Protein AF-A0A061AKW2-F1 (afdb_monomer)

Foldseek 3Di:
DPADPDEAEQEAELAEDPVVNVVSVVVCVVHVRYHYDYHDPDYPVVLVVLCVDCPHPSVVVVVVSVVVD

Radius of gyration: 12.35 Å; Cα contacts (8 Å, |Δi|>4): 84; chains: 1; bounding box: 28×28×30 Å

Secondary structure (DSSP, 8-state):
----SS-EEEEEETTS-HHHHHHHHHHHHH-TTEEEEEESS--TTHHHHHTT-TTSHHHHHHHHHHHT-

Organism: Caenorhabditis elegans (NCBI:txid6239)

Structure (mmCIF, N/CA/C/O backbone):
data_AF-A0A061AKW2-F1
#
_entry.id   AF-A0A061AKW2-F1
#
loop_
_atom_site.group_PDB
_atom_site.id
_atom_site.type_symbol
_atom_site.label_atom_id
_atom_site.label_alt_id
_atom_site.label_comp_id
_atom_site.label_asym_id
_atom_site.label_entity_id
_atom_site.label_seq_id
_atom_site.pdbx_PDB_ins_code
_atom_site.Cartn_x
_atom_site.Cartn_y
_atom_site.Cartn_z
_atom_site.occupancy
_atom_site.B_iso_or_equiv
_atom_site.auth_seq_id
_atom_site.auth_comp_id
_atom_site.auth_asym_id
_atom_site.auth_atom_id
_atom_site.pdbx_PDB_model_num
ATOM 1 N N . MET A 1 1 ? 4.524 -11.865 -18.289 1.00 51.97 1 MET A N 1
ATOM 2 C CA . MET A 1 1 ? 3.626 -11.527 -17.165 1.00 51.97 1 MET A CA 1
ATOM 3 C C . MET A 1 1 ? 3.328 -12.787 -16.375 1.00 51.97 1 MET A C 1
ATOM 5 O O . MET A 1 1 ? 2.856 -13.754 -16.962 1.00 51.97 1 MET A O 1
ATOM 9 N N . LYS A 1 2 ? 3.654 -12.821 -15.079 1.00 60.12 2 LYS A N 1
ATOM 10 C CA . LYS A 1 2 ? 3.214 -13.916 -14.207 1.00 60.12 2 LYS A CA 1
ATOM 11 C C . LYS A 1 2 ? 1.778 -13.591 -13.805 1.00 60.12 2 LYS A C 1
ATOM 13 O O . LYS A 1 2 ? 1.578 -12.684 -13.010 1.00 60.12 2 LYS A O 1
ATOM 18 N N . HIS A 1 3 ? 0.788 -14.276 -14.377 1.00 63.91 3 HIS A N 1
ATOM 19 C CA . HIS A 1 3 ? -0.571 -14.204 -13.842 1.00 63.91 3 HIS A CA 1
ATOM 20 C C . HIS A 1 3 ? -0.539 -14.719 -12.404 1.00 63.91 3 HIS A C 1
ATOM 22 O O . HIS A 1 3 ? -0.355 -15.916 -12.166 1.00 63.91 3 HIS A O 1
ATOM 28 N N . VAL A 1 4 ? -0.658 -13.801 -11.449 1.00 79.69 4 VAL A N 1
ATOM 29 C CA . VAL A 1 4 ? -0.802 -14.150 -10.041 1.00 79.69 4 VAL A CA 1
ATOM 30 C C . VAL A 1 4 ? -2.219 -14.692 -9.869 1.00 79.69 4 VAL A C 1
ATOM 32 O O . VAL A 1 4 ? -3.188 -14.040 -10.249 1.00 79.69 4 VAL A O 1
ATOM 35 N N . ARG A 1 5 ? -2.341 -15.923 -9.359 1.00 85.94 5 ARG A N 1
ATOM 36 C CA . ARG A 1 5 ? -3.625 -16.645 -9.248 1.00 85.94 5 ARG A CA 1
ATOM 37 C C . ARG A 1 5 ? -4.487 -16.209 -8.060 1.00 85.94 5 ARG A C 1
ATOM 39 O O . ARG A 1 5 ? -5.534 -16.800 -7.832 1.00 85.94 5 ARG A O 1
ATOM 46 N N . PHE A 1 6 ? -4.033 -15.226 -7.295 1.00 88.06 6 PHE A N 1
ATOM 47 C CA . PHE A 1 6 ? -4.730 -14.691 -6.136 1.00 88.06 6 PHE A CA 1
ATOM 48 C C . PHE A 1 6 ? -4.862 -13.167 -6.264 1.00 88.06 6 PHE A C 1
ATOM 50 O O . PHE A 1 6 ? -4.029 -12.550 -6.939 1.00 88.06 6 PHE A O 1
ATOM 57 N N . PRO A 1 7 ? -5.896 -12.561 -5.656 1.00 91.69 7 PRO A N 1
ATOM 58 C CA . PRO A 1 7 ? -6.047 -11.110 -5.599 1.00 91.69 7 PRO A CA 1
ATOM 59 C C . PRO A 1 7 ? -4.858 -10.457 -4.895 1.00 91.69 7 PRO A C 1
ATOM 61 O O . PRO A 1 7 ? -4.355 -10.978 -3.900 1.00 91.69 7 PRO A O 1
ATOM 64 N N . VAL A 1 8 ? -4.412 -9.309 -5.402 1.00 94.88 8 VAL A N 1
ATOM 65 C CA . VAL A 1 8 ? -3.282 -8.556 -4.843 1.00 94.88 8 VAL A CA 1
ATOM 66 C C . VAL A 1 8 ? -3.704 -7.106 -4.647 1.00 94.88 8 VAL A C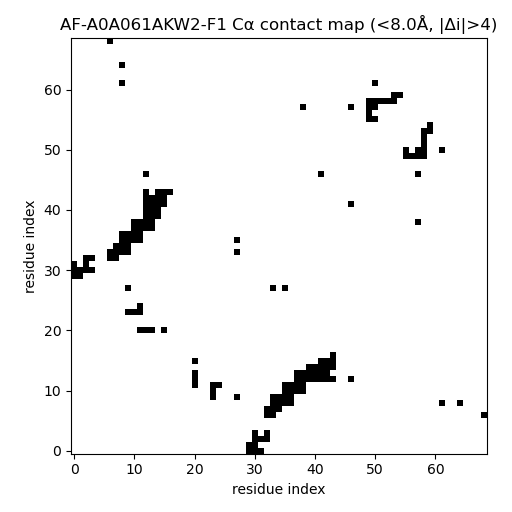 1
ATOM 68 O O . VAL A 1 8 ? -4.182 -6.480 -5.590 1.00 94.88 8 VAL A O 1
ATOM 71 N N . LEU A 1 9 ? -3.478 -6.575 -3.448 1.00 96.38 9 LEU A N 1
ATOM 72 C CA . LEU A 1 9 ? -3.505 -5.143 -3.159 1.00 96.38 9 LEU A CA 1
ATOM 73 C C . LEU A 1 9 ? -2.062 -4.664 -2.986 1.00 96.38 9 LEU A C 1
ATOM 75 O O . LEU A 1 9 ? -1.321 -5.214 -2.172 1.00 96.38 9 LEU A O 1
ATOM 79 N N . ILE A 1 10 ? -1.666 -3.652 -3.754 1.00 96.31 10 ILE A N 1
ATOM 80 C CA . ILE A 1 10 ? -0.378 -2.969 -3.618 1.00 96.31 10 ILE A CA 1
ATOM 81 C C . ILE A 1 10 ? -0.654 -1.619 -2.966 1.00 96.31 10 ILE A C 1
ATOM 83 O O . ILE A 1 10 ? -1.239 -0.736 -3.590 1.00 96.31 10 ILE A O 1
ATOM 87 N N . ALA A 1 11 ? -0.238 -1.487 -1.711 1.00 96.25 11 ALA A N 1
ATOM 88 C CA . ALA A 1 11 ? -0.331 -0.266 -0.927 1.00 96.25 11 ALA A CA 1
ATOM 89 C C . ALA A 1 11 ? 1.011 0.480 -0.990 1.00 96.25 11 ALA A C 1
ATOM 91 O O . ALA A 1 11 ? 1.982 0.058 -0.367 1.00 96.25 11 ALA A O 1
ATOM 92 N N . CYS A 1 12 ? 1.068 1.549 -1.779 1.00 97.19 12 CYS A N 1
ATOM 93 C CA . CYS A 1 12 ? 2.273 2.329 -2.043 1.00 97.19 12 CYS A CA 1
ATOM 94 C C . CYS A 1 12 ? 2.235 3.660 -1.284 1.00 97.19 12 CYS A C 1
ATOM 96 O O . CYS A 1 12 ? 1.241 4.383 -1.351 1.00 97.19 12 CYS A O 1
ATOM 98 N N . CYS A 1 13 ? 3.309 4.009 -0.581 1.00 97.31 13 CYS A N 1
ATOM 99 C CA . CYS A 1 13 ? 3.385 5.220 0.232 1.00 97.31 13 CYS A CA 1
ATOM 100 C C . CYS A 1 13 ? 4.280 6.252 -0.454 1.00 97.31 13 CYS A C 1
ATOM 102 O O . CYS A 1 13 ? 5.465 6.011 -0.653 1.00 97.31 13 CYS A O 1
ATOM 104 N N . ARG A 1 14 ? 3.779 7.450 -0.769 1.00 93.06 14 ARG A N 1
ATOM 105 C CA . ARG A 1 14 ? 4.591 8.455 -1.482 1.00 93.06 14 ARG A CA 1
ATOM 106 C C . ARG A 1 14 ? 5.801 8.930 -0.672 1.00 93.06 14 ARG A C 1
ATOM 108 O O . ARG A 1 14 ? 6.812 9.326 -1.251 1.00 93.06 14 ARG A O 1
ATOM 115 N N . ARG A 1 15 ? 5.702 8.900 0.662 1.00 94.44 15 ARG A N 1
ATOM 116 C CA . ARG A 1 15 ? 6.747 9.368 1.589 1.00 94.44 15 ARG A CA 1
ATOM 117 C C . ARG A 1 15 ? 7.620 8.239 2.138 1.00 94.44 15 ARG A C 1
ATOM 119 O O . ARG A 1 15 ? 8.361 8.450 3.096 1.00 94.44 15 ARG A O 1
ATOM 126 N N . GLU A 1 16 ? 7.547 7.040 1.561 1.00 91.75 16 GLU A N 1
ATOM 127 C CA . GLU A 1 16 ? 8.462 5.956 1.913 1.00 91.75 16 GLU A CA 1
ATOM 128 C C . GLU A 1 16 ? 9.851 6.132 1.280 1.00 91.75 16 GLU A C 1
ATOM 130 O O . GLU A 1 16 ? 10.128 7.085 0.550 1.00 91.75 16 GLU A O 1
ATOM 135 N N . SER A 1 17 ? 10.769 5.204 1.569 1.00 93.75 17 SER A N 1
ATOM 136 C CA . SER A 1 17 ? 12.084 5.244 0.928 1.00 93.75 17 SER A CA 1
ATOM 137 C C . SER A 1 17 ? 11.941 5.130 -0.603 1.00 93.75 17 SER A C 1
ATOM 139 O O . SER A 1 17 ? 11.188 4.269 -1.069 1.00 93.75 17 SER A O 1
ATOM 141 N N . PRO A 1 18 ? 12.711 5.890 -1.409 1.00 94.94 18 PRO A N 1
ATOM 142 C CA . PRO A 1 18 ? 12.588 5.854 -2.871 1.00 94.94 18 PRO A CA 1
ATOM 143 C C . PRO A 1 18 ? 12.722 4.450 -3.468 1.00 94.94 18 PRO A C 1
ATOM 145 O O . PRO A 1 18 ? 12.088 4.121 -4.467 1.00 94.94 18 PRO A O 1
ATOM 148 N N . LYS A 1 19 ? 13.532 3.598 -2.827 1.00 96.50 19 LYS A N 1
ATOM 149 C CA . LYS A 1 19 ? 13.709 2.203 -3.224 1.00 96.50 19 LYS A CA 1
ATOM 150 C C . LYS A 1 19 ? 12.409 1.406 -3.107 1.00 96.50 19 LYS A C 1
ATOM 152 O O . LYS A 1 19 ? 12.071 0.692 -4.042 1.00 96.50 19 LYS A O 1
ATOM 157 N N . LEU A 1 20 ? 11.709 1.513 -1.979 1.00 94.88 20 LEU A N 1
ATOM 158 C CA . LEU A 1 20 ? 10.466 0.773 -1.759 1.00 94.88 20 LEU A CA 1
ATOM 159 C C . LEU A 1 20 ? 9.344 1.296 -2.668 1.00 94.88 20 LEU A C 1
ATOM 161 O O . LEU A 1 20 ? 8.654 0.498 -3.297 1.00 94.88 20 LEU A O 1
ATOM 165 N N . TYR A 1 21 ? 9.258 2.619 -2.843 1.00 95.44 21 TYR A N 1
ATOM 166 C CA . TYR A 1 21 ? 8.325 3.234 -3.787 1.00 95.44 21 TYR A CA 1
ATOM 167 C C . TYR A 1 21 ? 8.521 2.687 -5.212 1.00 95.44 21 TYR A C 1
ATOM 169 O O . TYR A 1 21 ? 7.574 2.222 -5.847 1.00 95.44 21 TYR A O 1
ATOM 177 N N . GLN A 1 22 ? 9.770 2.653 -5.697 1.00 96.00 22 GLN A N 1
ATOM 178 C CA . GLN A 1 22 ? 10.079 2.096 -7.017 1.00 96.00 22 GLN A CA 1
ATOM 179 C C . GLN A 1 22 ? 9.745 0.601 -7.100 1.00 96.00 22 GLN A C 1
ATOM 181 O O . GLN A 1 22 ? 9.204 0.155 -8.105 1.00 96.00 22 GLN A O 1
ATOM 186 N N . GLN A 1 23 ? 10.006 -0.176 -6.044 1.00 95.62 23 GLN A N 1
ATOM 187 C CA . GLN A 1 23 ? 9.646 -1.597 -6.012 1.00 95.62 23 GLN A CA 1
ATOM 188 C C . GLN A 1 23 ? 8.132 -1.814 -6.133 1.00 95.62 23 GLN A C 1
ATOM 190 O O . GLN A 1 23 ? 7.711 -2.727 -6.844 1.00 95.62 23 GLN A O 1
ATOM 195 N N . ASN A 1 24 ? 7.318 -0.971 -5.493 1.00 95.25 24 ASN A N 1
ATOM 196 C CA . ASN A 1 24 ? 5.861 -1.024 -5.599 1.00 95.25 24 ASN A CA 1
ATOM 197 C C . ASN A 1 24 ? 5.377 -0.677 -7.016 1.00 95.25 24 ASN A C 1
ATOM 199 O O . ASN A 1 24 ? 4.512 -1.376 -7.551 1.00 95.25 24 ASN A O 1
ATOM 203 N N . GLN A 1 25 ? 5.966 0.340 -7.654 1.00 93.62 25 GLN A N 1
ATOM 204 C CA . GLN A 1 25 ? 5.674 0.677 -9.053 1.00 93.62 25 GLN A CA 1
ATOM 205 C C . GLN A 1 25 ? 6.093 -0.434 -10.027 1.00 93.62 25 GLN A C 1
ATOM 207 O O . GLN A 1 25 ? 5.333 -0.828 -10.914 1.00 93.62 25 GLN A O 1
ATOM 212 N N . ASP A 1 26 ? 7.288 -0.992 -9.848 1.00 94.12 26 ASP A N 1
ATOM 213 C CA . ASP A 1 26 ? 7.781 -2.071 -10.700 1.00 94.12 26 ASP A CA 1
ATOM 214 C C . ASP A 1 26 ? 6.903 -3.318 -10.553 1.00 94.12 26 ASP A C 1
ATOM 216 O O . ASP A 1 26 ? 6.607 -3.993 -11.542 1.00 94.12 26 ASP A O 1
ATOM 220 N N . PHE A 1 27 ? 6.457 -3.626 -9.333 1.00 92.56 27 PHE A N 1
ATOM 221 C CA . PHE A 1 27 ? 5.575 -4.756 -9.066 1.00 92.56 27 PHE A CA 1
ATOM 222 C C . PHE A 1 27 ? 4.175 -4.552 -9.660 1.00 92.56 27 PHE A C 1
ATOM 224 O O . PHE A 1 27 ? 3.636 -5.488 -10.257 1.00 92.56 27 PHE A O 1
ATOM 231 N N . SER A 1 28 ? 3.618 -3.337 -9.593 1.00 92.50 28 SER A N 1
ATOM 232 C CA . SER A 1 28 ? 2.307 -3.031 -10.185 1.00 92.50 28 SER A CA 1
ATOM 233 C C . SER A 1 28 ? 2.305 -3.187 -11.707 1.00 92.50 28 SER A C 1
ATOM 235 O O . SER A 1 28 ? 1.346 -3.710 -12.272 1.00 92.50 28 SER A O 1
ATOM 237 N N . SER A 1 29 ? 3.418 -2.867 -12.375 1.00 90.50 29 SER A N 1
ATOM 238 C CA . SER A 1 29 ? 3.572 -3.100 -13.819 1.00 90.50 29 SER A CA 1
ATOM 239 C C . SER A 1 29 ? 3.628 -4.590 -14.204 1.00 90.50 29 SER A 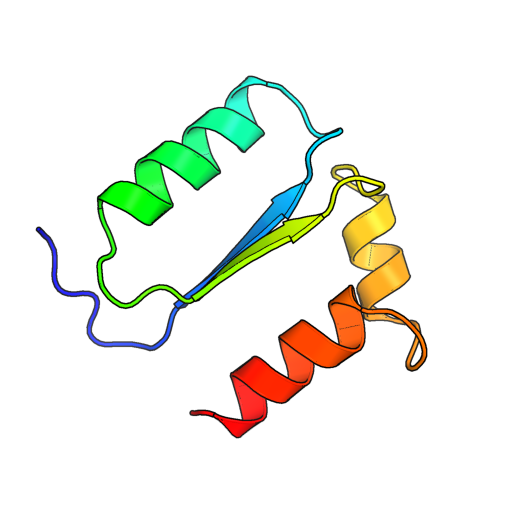C 1
ATOM 241 O O . SER A 1 29 ? 3.288 -4.974 -15.326 1.00 90.50 29 SER A O 1
ATOM 243 N N . GLN A 1 30 ? 4.052 -5.456 -13.276 1.00 90.44 30 GLN A N 1
ATOM 244 C CA . GLN A 1 30 ? 4.233 -6.890 -13.513 1.00 90.44 30 GLN A CA 1
ATOM 245 C C . GLN A 1 30 ? 2.983 -7.717 -13.195 1.00 90.44 30 GLN A C 1
ATOM 247 O O . GLN A 1 30 ? 2.794 -8.786 -13.792 1.00 90.44 30 GLN A O 1
ATOM 252 N N . VAL A 1 31 ? 2.146 -7.240 -12.270 1.00 89.62 31 VAL A N 1
ATOM 253 C CA . VAL A 1 31 ? 0.939 -7.922 -11.791 1.0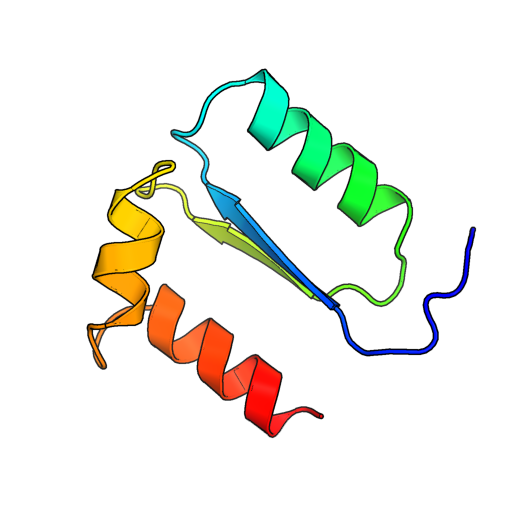0 89.62 31 VAL A CA 1
ATOM 254 C C . VAL A 1 31 ? -0.300 -7.206 -12.323 1.00 89.62 31 VAL A C 1
ATOM 256 O O . VAL A 1 31 ? -0.888 -6.361 -11.659 1.00 89.62 31 VAL A O 1
ATOM 259 N N . ALA A 1 32 ? -0.720 -7.582 -13.534 1.00 82.06 32 ALA A N 1
ATOM 260 C CA . ALA A 1 32 ? -1.818 -6.931 -14.260 1.00 82.06 32 ALA A CA 1
ATOM 261 C C . ALA A 1 32 ? -3.163 -6.890 -13.507 1.00 82.06 32 ALA A C 1
ATOM 263 O O . ALA A 1 32 ? -4.005 -6.052 -13.806 1.00 82.06 32 ALA A O 1
ATOM 264 N N . ASN A 1 33 ? -3.384 -7.817 -12.573 1.00 85.50 33 ASN A N 1
ATOM 265 C CA . ASN A 1 33 ? -4.607 -7.927 -11.778 1.00 85.50 33 ASN A CA 1
ATOM 266 C C . ASN A 1 33 ? -4.466 -7.367 -10.353 1.00 85.50 33 ASN A C 1
ATOM 268 O O . ASN A 1 33 ? -5.336 -7.620 -9.522 1.00 85.50 33 ASN A O 1
ATOM 272 N N . ALA A 1 34 ? -3.378 -6.658 -10.046 1.00 91.88 34 ALA A N 1
ATOM 273 C CA . ALA A 1 34 ? -3.234 -6.000 -8.758 1.00 91.88 34 ALA A CA 1
ATOM 274 C C . ALA A 1 34 ? -4.100 -4.736 -8.692 1.00 91.88 34 ALA A C 1
ATOM 276 O O . ALA A 1 34 ? -4.117 -3.927 -9.620 1.00 91.88 34 ALA A O 1
ATOM 277 N N . GLN A 1 35 ? -4.773 -4.534 -7.562 1.00 94.38 35 GLN A N 1
ATOM 278 C CA . GLN A 1 35 ? -5.322 -3.234 -7.200 1.00 94.38 35 GLN A CA 1
ATOM 279 C C . GLN A 1 35 ? -4.175 -2.387 -6.645 1.00 94.38 35 GLN A C 1
ATOM 281 O O . GLN A 1 35 ? -3.584 -2.733 -5.625 1.00 94.38 35 GLN A O 1
ATOM 286 N N . TYR A 1 36 ? -3.824 -1.306 -7.335 1.00 95.56 36 TYR A N 1
ATOM 287 C CA . TYR A 1 36 ? -2.779 -0.383 -6.896 1.00 95.56 36 TYR A CA 1
ATOM 288 C C . TYR A 1 36 ? -3.405 0.825 -6.199 1.00 95.56 36 TYR A C 1
ATOM 290 O O . TYR A 1 36 ? -4.308 1.460 -6.750 1.00 95.56 36 TYR A O 1
ATOM 298 N N . LYS A 1 37 ? -2.919 1.139 -4.998 1.00 97.38 37 LYS A N 1
ATOM 299 C CA . LYS A 1 37 ? -3.315 2.303 -4.204 1.00 97.38 37 LYS A CA 1
ATOM 300 C C . LYS A 1 37 ? -2.076 3.071 -3.787 1.00 97.38 37 LYS A C 1
ATOM 302 O O . LYS A 1 37 ? -1.122 2.480 -3.288 1.00 97.38 37 LYS A O 1
ATOM 307 N N . GLU A 1 38 ? -2.106 4.379 -3.995 1.00 97.12 38 GLU A N 1
ATOM 308 C CA . GLU A 1 38 ? -1.021 5.278 -3.624 1.00 97.12 38 GLU A CA 1
ATOM 309 C C . GLU A 1 38 ? -1.509 6.277 -2.583 1.00 97.12 38 GLU A C 1
ATOM 311 O O . GLU A 1 38 ? -2.554 6.907 -2.755 1.00 97.12 38 GLU A O 1
ATOM 316 N N . TYR A 1 39 ? -0.749 6.404 -1.500 1.00 97.12 39 TYR A N 1
ATOM 317 C CA . TYR A 1 39 ? -1.083 7.244 -0.363 1.00 97.12 39 TYR A CA 1
ATOM 318 C C . TYR A 1 39 ? -0.070 8.391 -0.252 1.00 97.12 39 TYR A C 1
ATOM 320 O O . TYR A 1 39 ? 1.077 8.205 0.153 1.00 97.12 39 TYR A O 1
ATOM 328 N N . GLU A 1 40 ? -0.503 9.596 -0.629 1.00 95.25 40 GLU A N 1
ATOM 329 C CA . GLU A 1 40 ? 0.342 10.803 -0.735 1.00 95.25 40 GLU A CA 1
ATOM 330 C C . GLU A 1 40 ? 0.908 11.294 0.609 1.00 95.25 40 GLU A C 1
ATOM 332 O O . GLU A 1 40 ? 1.973 11.920 0.676 1.00 95.25 40 GLU A O 1
ATOM 337 N N . ASN A 1 41 ? 0.181 11.033 1.696 1.00 94.62 41 ASN A N 1
ATOM 338 C CA . ASN A 1 41 ? 0.522 11.528 3.029 1.00 94.62 41 ASN A CA 1
ATOM 339 C C . ASN A 1 41 ? 1.192 10.482 3.918 1.00 94.62 41 ASN A C 1
ATOM 341 O O . ASN A 1 41 ? 1.752 10.859 4.946 1.00 94.62 41 ASN A O 1
ATOM 345 N N . GLU A 1 42 ? 1.200 9.221 3.488 1.00 96.12 42 GLU A N 1
ATOM 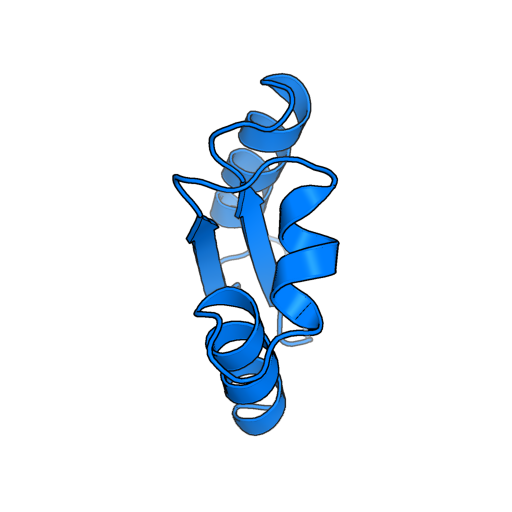346 C CA . GLU A 1 42 ? 1.703 8.110 4.283 1.00 96.12 42 GLU A CA 1
ATOM 347 C C . GLU A 1 42 ? 3.158 7.780 3.940 1.00 96.12 42 GLU A C 1
ATOM 349 O O . GLU A 1 42 ? 3.636 7.935 2.810 1.00 96.12 42 GLU A O 1
ATOM 354 N N . ASP A 1 43 ? 3.858 7.307 4.960 1.00 95.94 43 ASP A N 1
ATOM 355 C CA . ASP A 1 43 ? 5.195 6.736 4.935 1.00 95.94 43 ASP A CA 1
ATOM 356 C C . ASP A 1 43 ? 5.153 5.260 5.368 1.00 95.94 43 ASP A C 1
ATOM 358 O O . ASP A 1 43 ? 4.094 4.637 5.472 1.00 95.94 43 ASP A O 1
ATOM 362 N N . HIS A 1 44 ? 6.328 4.683 5.614 1.00 94.25 44 HIS A N 1
ATOM 363 C CA . HIS A 1 44 ? 6.472 3.276 5.980 1.00 94.25 44 HIS A CA 1
ATOM 364 C C . HIS A 1 44 ? 5.767 2.888 7.296 1.00 94.25 44 HIS A C 1
ATOM 366 O O . HIS A 1 44 ? 5.411 1.725 7.476 1.00 94.25 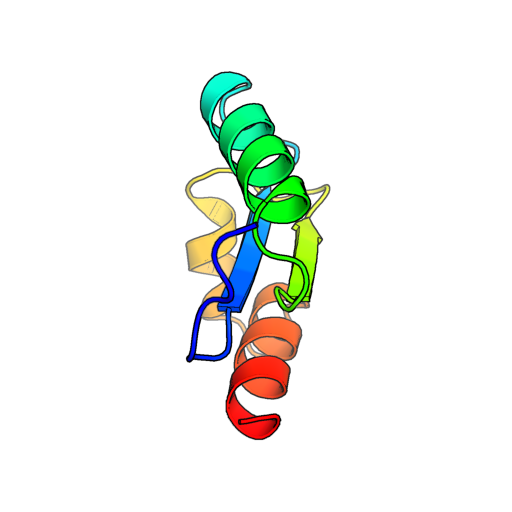44 HIS A O 1
ATOM 372 N N . PHE A 1 45 ? 5.575 3.832 8.221 1.00 95.31 45 PHE A N 1
ATOM 373 C CA . PHE A 1 45 ? 5.035 3.571 9.559 1.00 95.31 45 PHE A CA 1
ATOM 374 C C . PHE A 1 45 ? 3.604 4.080 9.721 1.00 95.31 45 PHE A C 1
ATOM 376 O O . PHE A 1 45 ? 2.760 3.409 10.318 1.00 95.31 45 PHE A O 1
ATOM 383 N N . THR A 1 46 ? 3.328 5.267 9.193 1.00 96.75 46 THR A N 1
ATOM 384 C CA . THR A 1 46 ? 2.029 5.944 9.301 1.00 96.75 46 THR A CA 1
ATOM 385 C C . THR A 1 46 ? 0.915 5.145 8.633 1.00 96.75 46 THR A C 1
ATOM 387 O O . THR A 1 46 ? -0.126 4.970 9.260 1.00 96.75 46 THR A O 1
ATOM 390 N N . ILE A 1 47 ? 1.182 4.473 7.506 1.00 96.81 47 ILE A N 1
ATOM 391 C CA . ILE A 1 47 ? 0.204 3.579 6.865 1.00 96.81 47 ILE A CA 1
ATOM 392 C C . ILE A 1 47 ? -0.316 2.471 7.798 1.00 96.81 47 ILE A C 1
ATOM 394 O O . ILE A 1 47 ? -1.494 2.123 7.759 1.00 96.81 47 ILE A O 1
ATOM 398 N N . LEU A 1 48 ? 0.532 1.932 8.682 1.00 96.12 48 LEU A N 1
ATOM 399 C CA . LEU A 1 48 ? 0.125 0.905 9.649 1.00 96.12 48 LEU A CA 1
ATOM 400 C C . LEU A 1 48 ? -0.760 1.484 10.754 1.00 96.12 48 LEU A C 1
ATOM 402 O O . LEU A 1 48 ? -1.619 0.788 11.286 1.00 96.12 48 LEU A O 1
ATOM 406 N N . THR A 1 49 ? -0.543 2.753 11.097 1.00 97.00 49 THR A N 1
ATOM 407 C CA . THR A 1 49 ? -1.370 3.483 12.062 1.00 97.00 49 THR A CA 1
ATOM 408 C C . THR A 1 49 ? -2.712 3.856 11.442 1.00 97.00 49 THR A C 1
ATOM 410 O O . THR A 1 49 ? -3.743 3.744 12.089 1.00 97.00 49 THR A O 1
ATOM 413 N N . GLU A 1 50 ? -2.720 4.262 10.177 1.00 97.56 50 GLU A N 1
ATOM 414 C CA . GLU A 1 50 ? -3.937 4.556 9.425 1.00 97.56 50 GLU A CA 1
ATOM 415 C C . GLU A 1 50 ? -4.806 3.313 9.211 1.00 97.56 50 GLU A C 1
ATOM 417 O O . GLU A 1 50 ? -6.028 3.393 9.288 1.00 97.56 50 GLU A O 1
ATOM 422 N N . LEU A 1 51 ? -4.198 2.135 9.053 1.00 97.06 51 LEU A N 1
ATOM 423 C CA . LEU A 1 51 ? -4.926 0.870 8.948 1.00 97.06 51 LEU A CA 1
ATOM 424 C C . LEU A 1 51 ? -5.748 0.520 10.204 1.00 97.06 51 LEU A C 1
ATOM 426 O O . LEU A 1 51 ? -6.651 -0.308 10.117 1.00 97.06 51 LEU A O 1
ATOM 430 N N . THR A 1 52 ? -5.470 1.114 11.369 1.00 96.75 52 THR A N 1
ATOM 431 C CA . THR A 1 52 ? -6.249 0.868 12.598 1.00 96.75 52 THR 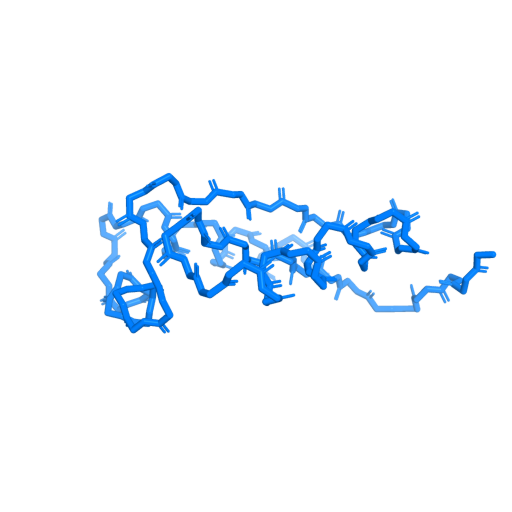A CA 1
ATOM 432 C C . THR A 1 52 ? -7.365 1.886 12.832 1.00 96.75 52 THR A C 1
ATOM 434 O O . THR A 1 52 ? -8.121 1.738 13.792 1.00 96.75 52 THR A O 1
ATOM 437 N N . LYS A 1 53 ? -7.490 2.900 11.968 1.00 97.62 53 LYS A N 1
ATOM 438 C CA . LYS A 1 53 ? -8.481 3.977 12.073 1.00 97.62 53 LYS A CA 1
ATOM 439 C C . LYS A 1 53 ? -9.609 3.751 11.076 1.00 97.62 53 LYS A C 1
ATOM 441 O O . LYS A 1 53 ? -9.381 3.830 9.873 1.00 97.62 53 LYS A O 1
ATOM 446 N N . GLU A 1 54 ? -10.822 3.503 11.557 1.00 96.75 54 GLU A N 1
ATOM 447 C CA . GLU A 1 54 ? -11.983 3.202 10.700 1.00 96.75 54 GLU A CA 1
ATOM 448 C C . GLU A 1 54 ? -12.331 4.345 9.733 1.00 96.75 54 GLU A C 1
ATOM 450 O O . GLU A 1 54 ? -12.873 4.117 8.653 1.00 96.75 54 GLU A O 1
ATOM 455 N N . GLU A 1 55 ? -11.987 5.579 10.098 1.00 96.62 55 GLU A N 1
ATOM 456 C CA . GLU A 1 55 ? -12.171 6.775 9.282 1.00 96.62 55 GLU A CA 1
ATOM 457 C C . GLU A 1 55 ? -11.096 6.974 8.200 1.00 96.62 55 GLU A C 1
ATOM 459 O O . GLU A 1 55 ? -11.227 7.868 7.361 1.00 96.62 55 GLU A O 1
ATOM 464 N N . SER A 1 56 ? -10.025 6.177 8.213 1.00 97.44 56 SER A N 1
ATOM 465 C CA . SER A 1 56 ? -8.919 6.328 7.273 1.00 97.44 56 SER A CA 1
ATOM 466 C C . SER A 1 56 ? -9.241 5.760 5.895 1.00 97.44 56 SER A C 1
ATOM 468 O O . SER A 1 56 ? -9.856 4.700 5.750 1.00 97.44 56 SER A O 1
ATOM 470 N N . ILE A 1 57 ? -8.722 6.415 4.854 1.00 97.00 57 ILE A N 1
ATOM 471 C CA . ILE A 1 57 ? -8.771 5.882 3.490 1.00 97.00 57 ILE A CA 1
ATOM 472 C C . ILE A 1 57 ? -8.007 4.557 3.368 1.00 97.00 57 ILE A C 1
ATOM 474 O O . ILE A 1 57 ? -8.437 3.685 2.619 1.00 97.00 57 ILE A O 1
ATOM 478 N N . VAL A 1 58 ? -6.922 4.375 4.135 1.00 97.75 58 VAL A N 1
ATOM 479 C CA . VAL A 1 58 ? -6.135 3.130 4.151 1.00 97.75 58 VAL A CA 1
ATOM 480 C C . VAL A 1 58 ? -6.983 1.977 4.685 1.00 97.75 58 VAL A C 1
ATOM 482 O O . VAL A 1 58 ? -7.023 0.907 4.077 1.00 97.75 58 VAL A O 1
ATOM 485 N N . TYR A 1 59 ? -7.695 2.205 5.794 1.00 98.12 59 TYR A N 1
ATOM 486 C CA . TYR A 1 59 ? -8.629 1.236 6.365 1.00 98.12 59 TYR A CA 1
ATOM 487 C C . TYR A 1 59 ? -9.727 0.884 5.360 1.00 98.12 59 TYR A C 1
ATOM 489 O O . TYR A 1 59 ? -9.942 -0.291 5.056 1.00 98.12 59 TYR A O 1
ATOM 497 N N . ALA A 1 60 ? -10.389 1.901 4.803 1.00 98.06 60 ALA A N 1
ATOM 498 C CA . ALA A 1 60 ? -11.483 1.702 3.863 1.00 98.06 60 ALA A CA 1
ATOM 499 C C . ALA A 1 60 ? -11.033 0.907 2.628 1.00 98.06 60 ALA A C 1
ATOM 501 O O . ALA A 1 60 ? -11.688 -0.064 2.253 1.00 98.06 60 ALA A O 1
ATOM 502 N N . ASP A 1 61 ? -9.901 1.268 2.021 1.00 97.81 61 ASP A N 1
ATOM 503 C CA . ASP A 1 61 ? -9.365 0.572 0.850 1.00 97.81 61 ASP A CA 1
A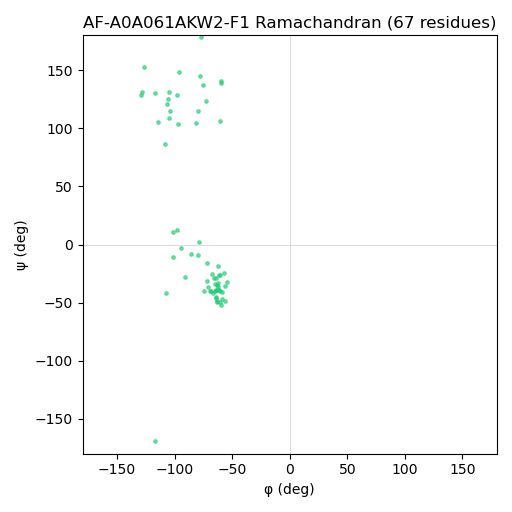TOM 504 C C . ASP A 1 61 ? -8.962 -0.875 1.166 1.00 97.81 61 ASP A C 1
ATOM 506 O O . ASP A 1 61 ? -9.248 -1.772 0.369 1.00 97.81 61 ASP A O 1
ATOM 510 N N . PHE A 1 62 ? -8.362 -1.130 2.333 1.00 97.81 62 PHE A N 1
ATOM 511 C CA . PHE A 1 62 ? -8.000 -2.483 2.756 1.00 97.81 62 PHE A CA 1
ATOM 512 C C . PHE A 1 62 ? -9.229 -3.383 2.934 1.00 97.81 62 PHE A C 1
ATOM 514 O O . PHE A 1 62 ? -9.277 -4.481 2.377 1.00 97.81 62 PHE A O 1
ATOM 521 N N . PHE A 1 63 ? -10.247 -2.926 3.665 1.00 97.62 63 PHE A N 1
ATOM 522 C CA . PHE A 1 63 ? -11.451 -3.729 3.880 1.00 97.62 63 PHE A CA 1
ATOM 523 C C . PHE A 1 63 ? -12.295 -3.861 2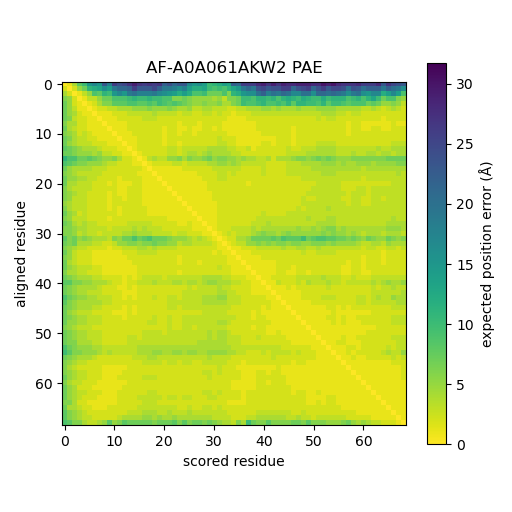.612 1.00 97.62 63 PHE A C 1
ATOM 525 O O . PHE A 1 63 ? -12.795 -4.950 2.341 1.00 97.62 63 PHE A O 1
ATOM 532 N N . ASN A 1 64 ? -12.389 -2.821 1.778 1.00 97.44 64 ASN A N 1
ATOM 533 C CA . ASN A 1 64 ? -13.035 -2.928 0.467 1.00 97.44 64 ASN A CA 1
ATOM 534 C C . ASN A 1 64 ? -12.340 -3.962 -0.423 1.00 97.44 64 ASN A C 1
ATOM 536 O O . ASN A 1 64 ? -13.015 -4.736 -1.100 1.00 97.44 64 ASN A O 1
ATOM 540 N N . PHE A 1 65 ? -11.004 -4.014 -0.397 1.00 97.38 65 PHE A N 1
ATOM 541 C CA . PHE A 1 65 ? -10.260 -5.059 -1.089 1.00 97.38 65 PHE A CA 1
ATOM 542 C C . PHE A 1 65 ? -10.631 -6.443 -0.553 1.00 97.38 65 PHE A C 1
ATOM 544 O O . PHE A 1 65 ? -10.988 -7.302 -1.354 1.00 97.38 65 PHE A O 1
ATOM 551 N N . LEU A 1 66 ? -10.632 -6.648 0.770 1.00 96.44 66 LEU A N 1
ATOM 552 C CA . LEU A 1 66 ? -11.018 -7.931 1.370 1.00 96.44 66 LEU A CA 1
ATOM 553 C C . LEU A 1 66 ? -12.449 -8.353 1.007 1.00 96.44 66 LEU A C 1
ATOM 555 O O . LEU A 1 66 ? -12.667 -9.522 0.713 1.00 96.44 66 LEU A O 1
ATOM 559 N N . TYR A 1 67 ? -13.404 -7.420 0.984 1.00 95.94 67 TYR A N 1
ATOM 560 C CA . TYR A 1 67 ? -14.790 -7.697 0.586 1.00 95.94 67 TYR A CA 1
ATOM 561 C C . TYR A 1 67 ? -14.968 -7.943 -0.920 1.00 95.94 67 TYR A C 1
ATOM 563 O O . TYR A 1 67 ? -16.016 -8.437 -1.331 1.00 95.94 67 TYR A O 1
ATOM 571 N N . SER A 1 68 ? -13.981 -7.584 -1.747 1.00 92.44 68 SER A N 1
ATOM 572 C CA . SER A 1 68 ? -14.005 -7.818 -3.198 1.00 92.44 68 SER A CA 1
ATOM 573 C C . SER A 1 68 ? -13.500 -9.204 -3.622 1.00 92.44 68 SER A C 1
ATOM 575 O O . SER A 1 68 ? -13.594 -9.540 -4.805 1.00 92.44 68 SER A O 1
ATOM 577 N N . ILE A 1 69 ? -12.943 -9.975 -2.679 1.00 89.19 69 ILE A N 1
ATOM 578 C CA . ILE A 1 69 ? -12.438 -11.347 -2.865 1.00 89.19 69 ILE A CA 1
ATOM 579 C C . ILE A 1 69 ? -13.566 -12.349 -2.624 1.00 89.19 69 ILE A C 1
ATOM 581 O O . ILE A 1 69 ? -13.680 -13.285 -3.448 1.00 89.19 69 ILE A O 1
#

Mean predicted aligned error: 3.39 Å

Nearest PDB structures (foldseek):
  7v8v-assembly1_A  TM=9.041E-01  e=2.226E-01  Paenibacillus sp.
  7v8x-assembly1_A  TM=9.042E-01  e=2.385E-01  Paenibacillus sp.
  7v8w-assembly1_A  TM=9.073E-01  e=2.385E-01  Paenibacillus sp.
  7v8u-assembly1_A  TM=7.644E-01  e=3.139E-01  Paenibacillus sp.
  8esr-assembly1_A  TM=5.555E-01  e=6.687E-01  Schizosaccharomyces pombe

Solvent-accessible surface area (backbone atoms only — not comparable to full-atom values): 4107 Å² total; per-residue (Å²): 123,65,82,68,93,62,89,42,78,45,83,35,32,67,60,33,57,71,67,60,41,50,51,48,55,56,48,52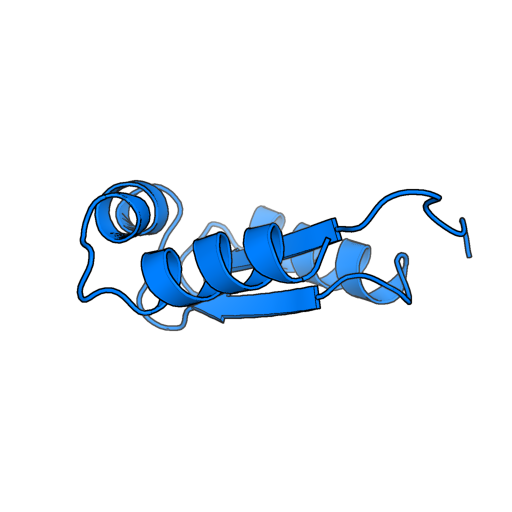,75,45,30,86,76,45,48,76,45,78,36,79,87,23,29,84,62,51,47,66,58,33,50,73,33,83,88,29,70,58,22,47,54,53,51,52,52,62,75,72,110

pLDDT: mean 93.0, std 8.25, range [51.97, 98.12]

Sequence (69 aa):
MKHVRFPVLIACCRRESPKLYQQNQDFSSQVANAQYKEYENEDHFTILTELTKEESIVYADFFNFLYSI